Protein AF-A0A946VJ23-F1 (afdb_monomer)

Secondary structure (DSSP, 8-state):
--PPP---TT---EEE-EEEEETTEEEEE--S--TT-SS---EEEETTEEE-

Radius of gyration: 12.12 Å; Cα contacts (8 Å, |Δi|>4): 90; chains: 1; bounding box: 32×18×30 Å

Solvent-accessible surface area (backbone atoms only — not comparable to full-atom values): 3278 Å² total; per-residue (Å²): 88,47,72,88,76,96,76,58,92,89,66,76,70,48,79,40,55,48,78,46,76,55,100,92,47,76,47,78,40,60,46,16,35,44,90,81,64,85,54,91,49,19,25,37,36,46,93,91,43,78,37,58

Nearest PDB structures (foldseek):
  7dma-assembly1_B  TM=4.380E-01  e=6.019E+00  Vibrio alginolyticus

pLDDT: mean 92.38, std 4.91, range [80.19, 97.44]

Sequence (52 aa):
LAPRVPLQEGDRVYVRGRYEWNNKGGVLHWTHHDPKGRRQGGWVRYQGKIYK

Structure (mmCIF, N/CA/C/O backbone):
data_AF-A0A946VJ23-F1
#
_entry.id   AF-A0A946VJ23-F1
#
loop_
_atom_site.group_PDB
_atom_site.id
_atom_site.type_symbol
_atom_site.label_atom_id
_atom_site.label_alt_id
_atom_site.label_comp_id
_atom_site.label_asym_id
_atom_site.label_entity_id
_atom_site.label_seq_id
_atom_site.pdbx_PDB_ins_code
_atom_site.Cartn_x
_atom_site.Cartn_y
_atom_site.Cartn_z
_atom_site.occupancy
_atom_site.B_iso_or_equiv
_atom_site.auth_seq_id
_atom_site.auth_comp_id
_atom_site.auth_asym_id
_atom_site.auth_atom_id
_atom_site.pdbx_PDB_model_num
ATOM 1 N N . LEU A 1 1 ? 9.098 -0.167 7.155 1.00 81.94 1 LEU A N 1
ATOM 2 C CA . LEU A 1 1 ? 8.326 -1.413 7.399 1.00 81.94 1 LEU A CA 1
ATOM 3 C C . LEU A 1 1 ? 7.007 -1.020 8.047 1.00 81.94 1 LEU A C 1
ATOM 5 O O . LEU A 1 1 ? 7.064 -0.277 9.014 1.00 81.94 1 LEU A O 1
ATOM 9 N N . ALA A 1 2 ? 5.865 -1.492 7.539 1.00 87.06 2 ALA A N 1
ATOM 10 C CA . ALA A 1 2 ? 4.539 -1.105 8.035 1.00 87.06 2 ALA A CA 1
ATOM 11 C C . ALA A 1 2 ? 3.820 -2.288 8.713 1.00 87.06 2 ALA A C 1
ATOM 13 O O . ALA A 1 2 ? 3.994 -3.426 8.269 1.00 87.06 2 ALA A O 1
ATOM 14 N N . PRO A 1 3 ? 2.985 -2.046 9.741 1.00 92.62 3 PRO A N 1
ATOM 15 C CA . PRO A 1 3 ? 2.096 -3.069 10.285 1.00 92.62 3 PRO A CA 1
ATOM 16 C C . PRO A 1 3 ? 1.046 -3.510 9.253 1.00 92.62 3 PRO A C 1
ATOM 18 O O . PRO A 1 3 ? 0.684 -2.751 8.350 1.00 92.62 3 PRO A O 1
ATOM 21 N N . ARG A 1 4 ? 0.522 -4.735 9.409 1.00 93.50 4 ARG A N 1
ATOM 22 C CA . ARG A 1 4 ? -0.533 -5.273 8.537 1.00 93.50 4 ARG A CA 1
ATOM 23 C C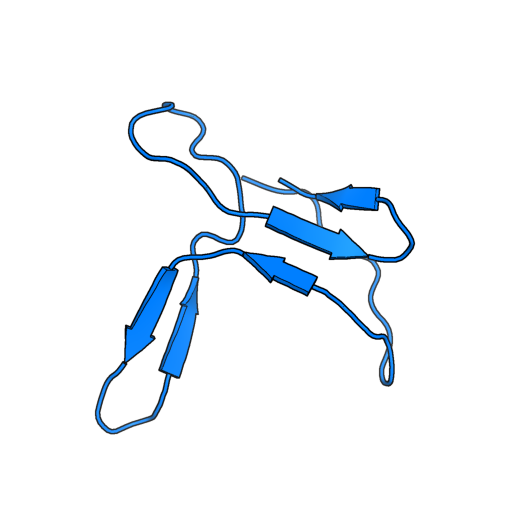 . ARG A 1 4 ? -1.806 -4.430 8.644 1.00 93.50 4 ARG A C 1
ATOM 25 O O . ARG A 1 4 ? -2.248 -4.093 9.741 1.00 93.50 4 ARG A O 1
ATOM 32 N N . VAL A 1 5 ? -2.409 -4.133 7.496 1.00 95.06 5 VAL A N 1
ATOM 33 C CA . VAL A 1 5 ? -3.710 -3.460 7.414 1.00 95.06 5 VAL A CA 1
ATOM 34 C C . VAL A 1 5 ? -4.817 -4.524 7.480 1.00 95.06 5 VAL A C 1
ATOM 36 O O . VAL A 1 5 ? -4.741 -5.496 6.724 1.00 95.06 5 VAL A O 1
ATOM 39 N N . PRO A 1 6 ? -5.815 -4.396 8.372 1.00 95.94 6 PRO A N 1
ATOM 40 C CA . PRO A 1 6 ? -6.879 -5.388 8.541 1.00 95.94 6 PRO A CA 1
ATOM 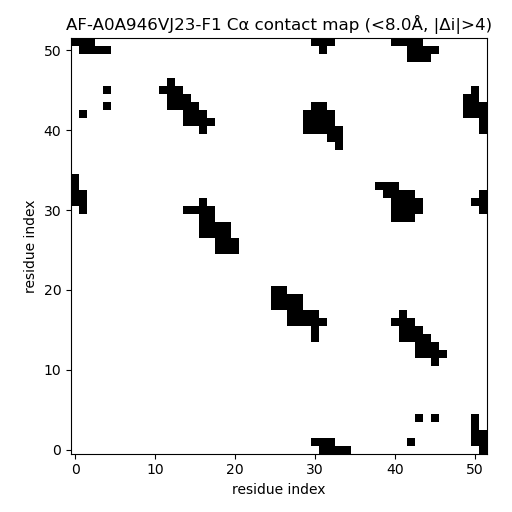41 C C . PRO A 1 6 ? -7.978 -5.206 7.481 1.00 95.94 6 PRO A C 1
ATOM 43 O O . PRO A 1 6 ? -9.080 -4.763 7.791 1.00 95.94 6 PRO A O 1
ATOM 46 N N . LEU A 1 7 ? -7.641 -5.491 6.222 1.00 95.75 7 LEU A N 1
ATOM 47 C CA . LEU A 1 7 ? -8.545 -5.351 5.078 1.00 95.75 7 LEU A CA 1
ATOM 48 C C . LEU A 1 7 ? -9.450 -6.568 4.904 1.00 95.75 7 LEU A C 1
ATOM 50 O O . LEU A 1 7 ? -9.027 -7.701 5.145 1.00 95.75 7 LEU A O 1
ATOM 54 N N . GLN A 1 8 ? -10.654 -6.309 4.413 1.00 96.75 8 GLN A N 1
ATOM 55 C CA . GLN A 1 8 ? -11.634 -7.281 3.950 1.00 96.75 8 GLN A CA 1
ATOM 56 C C . GLN A 1 8 ? -11.969 -7.031 2.474 1.00 96.75 8 GLN A C 1
ATOM 58 O O . GLN A 1 8 ? -11.676 -5.973 1.909 1.00 96.75 8 GLN A O 1
ATOM 63 N N . GLU A 1 9 ? -12.562 -8.026 1.819 1.00 96.69 9 GLU A N 1
ATOM 64 C CA . GLU A 1 9 ? -13.006 -7.875 0.434 1.00 96.69 9 GLU A CA 1
ATOM 65 C C . GLU A 1 9 ? -14.049 -6.755 0.313 1.00 96.69 9 GLU A C 1
ATOM 67 O O . GLU A 1 9 ? -14.948 -6.624 1.140 1.00 96.69 9 GLU A O 1
ATOM 72 N N . GLY A 1 10 ? -13.905 -5.924 -0.721 1.00 96.81 10 GLY A N 1
ATOM 73 C CA . GLY A 1 10 ? -14.751 -4.746 -0.938 1.00 96.81 10 GLY A CA 1
ATOM 74 C C . GLY A 1 10 ? -14.265 -3.462 -0.254 1.00 96.81 10 GLY A C 1
ATOM 75 O O . GLY A 1 10 ? -14.763 -2.383 -0.588 1.00 96.81 10 GLY A O 1
ATOM 76 N N . ASP A 1 11 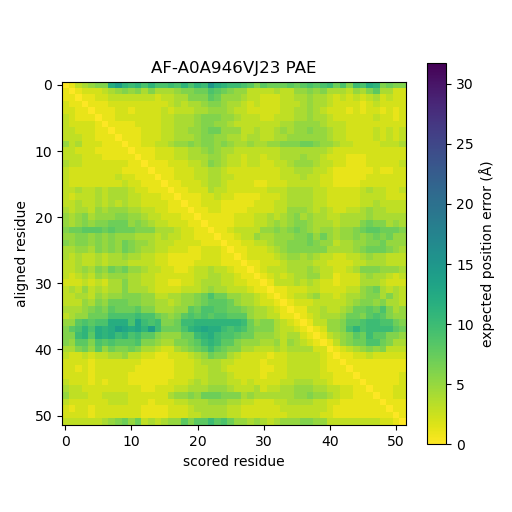? -13.266 -3.533 0.633 1.00 97.12 11 ASP A N 1
ATOM 77 C CA . ASP A 1 11 ? -12.715 -2.343 1.279 1.00 97.12 11 ASP A CA 1
ATOM 78 C C . ASP A 1 11 ? -12.049 -1.390 0.284 1.00 97.12 11 ASP A C 1
ATOM 80 O O . ASP A 1 11 ? -11.306 -1.776 -0.623 1.00 97.12 11 ASP A O 1
ATOM 84 N N . ARG A 1 12 ? -12.257 -0.090 0.511 1.00 96.56 12 ARG A N 1
ATOM 85 C CA . ARG A 1 12 ? -11.556 0.967 -0.219 1.00 96.56 12 ARG A CA 1
ATOM 86 C C . ARG A 1 12 ? -10.318 1.400 0.546 1.00 96.56 12 ARG A C 1
ATOM 88 O O . ARG A 1 12 ? -10.388 1.807 1.707 1.00 96.56 12 ARG A O 1
ATOM 95 N N . VAL A 1 13 ? -9.190 1.397 -0.150 1.00 96.00 13 VAL A N 1
ATOM 96 C CA . VAL A 1 13 ? -7.899 1.830 0.380 1.00 96.00 13 VAL A CA 1
ATOM 97 C C . VAL A 1 13 ? -7.251 2.840 -0.544 1.00 96.00 13 VAL A C 1
ATOM 99 O O . VAL A 1 13 ? -7.432 2.809 -1.758 1.00 96.00 13 VAL A O 1
ATOM 102 N N . TYR A 1 14 ? -6.447 3.718 0.042 1.00 96.06 14 TYR A N 1
ATOM 103 C CA . TYR A 1 14 ? -5.522 4.551 -0.714 1.00 96.06 14 TYR A CA 1
ATOM 104 C C . TYR A 1 14 ? -4.118 4.026 -0.478 1.00 96.06 14 TYR A C 1
ATOM 106 O O . TYR A 1 14 ? -3.729 3.789 0.666 1.00 96.06 14 TYR A O 1
ATOM 114 N N . VAL A 1 15 ? -3.351 3.869 -1.547 1.00 95.00 15 VAL A N 1
ATOM 115 C CA . VAL A 1 15 ? -1.984 3.365 -1.464 1.00 95.00 15 VAL A CA 1
ATOM 116 C C . VAL A 1 15 ? -1.051 4.372 -2.107 1.00 95.00 15 VAL A C 1
ATOM 118 O O . VAL A 1 15 ? -1.297 4.853 -3.211 1.00 95.00 15 VAL A O 1
ATOM 121 N N . ARG A 1 16 ? 0.042 4.675 -1.414 1.00 94.00 1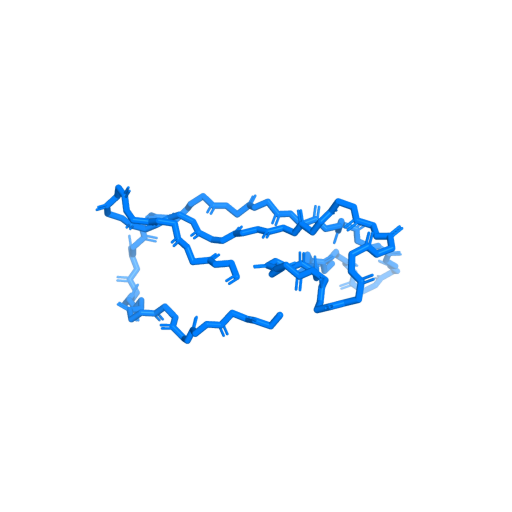6 ARG A N 1
ATOM 122 C CA . ARG A 1 16 ? 1.181 5.403 -1.960 1.00 94.00 16 ARG A CA 1
ATOM 123 C C . ARG A 1 16 ? 2.386 4.479 -1.922 1.00 94.00 16 ARG A C 1
ATOM 125 O O . ARG A 1 16 ? 2.721 3.951 -0.866 1.00 94.00 16 ARG A O 1
ATOM 132 N N . GLY A 1 17 ? 3.057 4.323 -3.051 1.00 93.12 17 GLY A N 1
ATOM 133 C CA . GLY A 1 17 ? 4.254 3.501 -3.173 1.00 93.12 17 GLY A CA 1
ATOM 134 C C . GLY A 1 17 ? 4.984 3.796 -4.474 1.00 93.12 17 GLY A C 1
ATOM 135 O O . GLY A 1 17 ? 4.674 4.769 -5.164 1.00 93.12 17 GLY A O 1
ATOM 136 N N . ARG A 1 18 ? 5.946 2.944 -4.811 1.00 92.25 18 ARG A N 1
ATOM 137 C CA . ARG A 1 18 ? 6.632 2.975 -6.100 1.00 92.25 18 ARG A CA 1
ATOM 138 C C . ARG A 1 18 ? 5.995 1.951 -7.032 1.00 92.25 18 ARG A C 1
ATOM 140 O O . ARG A 1 18 ? 5.858 0.785 -6.676 1.00 92.25 18 ARG A O 1
ATOM 147 N N . TYR A 1 19 ? 5.570 2.414 -8.199 1.00 93.81 19 TYR A N 1
ATOM 148 C CA . TYR A 1 19 ? 5.045 1.549 -9.243 1.00 93.81 19 TYR A CA 1
ATOM 149 C C . TYR A 1 19 ? 6.202 1.042 -10.101 1.00 93.81 19 TYR A C 1
ATOM 151 O O . TYR A 1 19 ? 7.005 1.835 -10.594 1.00 93.81 19 TYR A O 1
ATOM 159 N N . GLU A 1 20 ? 6.288 -0.270 -10.257 1.00 95.00 20 GLU A N 1
ATOM 160 C CA . GLU A 1 20 ? 7.220 -0.938 -11.157 1.00 95.00 20 GLU A CA 1
ATOM 161 C C . GLU A 1 20 ? 6.427 -1.771 -12.156 1.00 95.00 20 GLU A C 1
ATOM 163 O O . GLU A 1 20 ? 5.402 -2.354 -11.811 1.00 95.00 20 GLU A O 1
ATOM 168 N N . TRP A 1 21 ? 6.885 -1.818 -13.403 1.00 97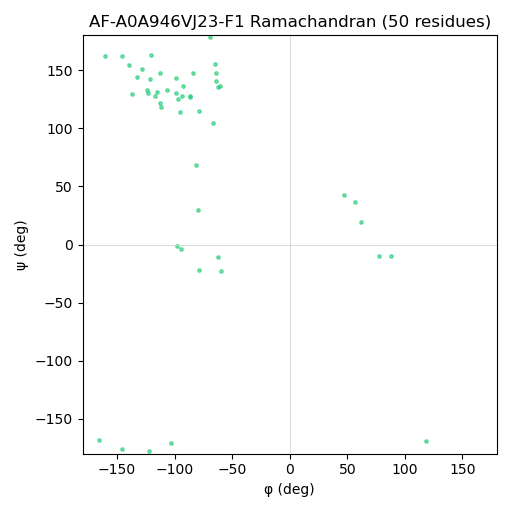.12 21 TRP A N 1
ATOM 169 C CA . TRP A 1 21 ? 6.165 -2.474 -14.487 1.00 97.12 21 TRP A CA 1
ATOM 170 C C . TRP A 1 21 ? 7.090 -3.372 -15.301 1.00 97.12 21 TRP A C 1
ATOM 172 O O . TRP A 1 21 ? 8.256 -3.041 -15.522 1.00 97.12 21 TRP A O 1
ATOM 182 N N . ASN A 1 22 ? 6.549 -4.497 -15.763 1.00 94.62 22 ASN A N 1
ATOM 183 C CA . ASN A 1 22 ? 7.145 -5.346 -16.788 1.00 94.62 22 ASN A CA 1
ATOM 184 C C . ASN A 1 22 ? 6.042 -5.984 -17.654 1.00 94.62 22 ASN A C 1
ATOM 186 O O . ASN A 1 22 ? 4.853 -5.744 -17.452 1.00 94.62 22 ASN A O 1
ATOM 190 N N . ASN A 1 23 ? 6.424 -6.863 -18.582 1.00 96.62 23 ASN A N 1
ATOM 191 C CA . ASN A 1 23 ? 5.490 -7.521 -19.506 1.00 96.62 23 ASN A CA 1
ATOM 192 C C . ASN A 1 23 ? 4.424 -8.408 -18.824 1.00 96.62 23 ASN A C 1
ATOM 194 O O . ASN A 1 23 ? 3.495 -8.851 -19.490 1.00 96.62 23 ASN A O 1
ATOM 198 N N . LYS A 1 24 ? 4.543 -8.691 -17.519 1.00 96.00 24 LYS A N 1
ATOM 199 C CA . LYS A 1 24 ? 3.541 -9.419 -16.719 1.00 96.00 24 LYS A CA 1
ATOM 200 C C . LYS A 1 24 ? 2.568 -8.484 -15.989 1.00 96.00 24 LYS A C 1
ATOM 202 O O . LYS A 1 24 ? 1.648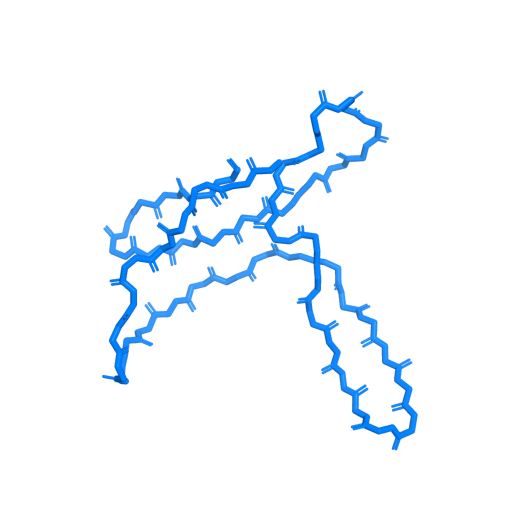 -8.968 -15.338 1.00 96.00 24 LYS A O 1
ATOM 207 N N . GLY A 1 25 ? 2.770 -7.170 -16.081 1.00 96.44 25 GLY A N 1
ATOM 208 C CA . GLY A 1 25 ? 1.944 -6.151 -15.447 1.00 96.44 25 GLY A CA 1
ATOM 209 C C . GLY A 1 25 ? 2.703 -5.285 -14.444 1.00 96.44 25 GLY A C 1
ATOM 210 O O . GLY A 1 25 ? 3.934 -5.275 -14.373 1.00 96.44 25 GLY A O 1
ATOM 211 N N . GLY A 1 26 ? 1.928 -4.510 -13.690 1.00 95.38 26 GLY A N 1
ATOM 212 C CA . GLY A 1 26 ? 2.423 -3.566 -12.700 1.00 95.38 26 GLY A CA 1
ATOM 213 C C . GLY A 1 26 ? 2.377 -4.104 -11.276 1.00 95.38 26 GLY A C 1
ATOM 214 O O . GLY A 1 26 ? 1.417 -4.762 -10.882 1.00 95.38 26 GLY A O 1
ATOM 215 N N . VAL A 1 27 ? 3.384 -3.761 -10.481 1.00 95.12 27 VAL A N 1
ATOM 216 C CA . VAL A 1 27 ? 3.431 -3.997 -9.038 1.00 95.12 27 VAL A CA 1
ATOM 217 C C . VAL A 1 27 ? 3.636 -2.662 -8.337 1.00 95.12 27 VAL A C 1
ATOM 219 O O . VAL A 1 27 ? 4.538 -1.896 -8.670 1.00 95.12 27 VAL A O 1
ATOM 222 N N . LEU A 1 28 ? 2.808 -2.389 -7.332 1.00 92.62 28 LEU A N 1
ATOM 223 C CA . LEU A 1 28 ? 3.023 -1.284 -6.408 1.00 92.62 28 LEU A CA 1
ATOM 224 C C . LEU A 1 28 ? 3.737 -1.825 -5.167 1.00 92.62 28 LEU A C 1
ATOM 226 O O . LEU A 1 28 ? 3.176 -2.623 -4.421 1.00 92.62 28 LEU A O 1
ATOM 230 N N . HIS A 1 29 ? 4.978 -1.402 -4.950 1.00 88.69 29 HIS A N 1
ATOM 231 C CA . HIS A 1 29 ? 5.785 -1.807 -3.799 1.00 88.69 29 HIS A CA 1
ATOM 232 C C . HIS A 1 29 ? 6.230 -0.583 -2.982 1.00 88.69 29 HIS A C 1
ATOM 234 O 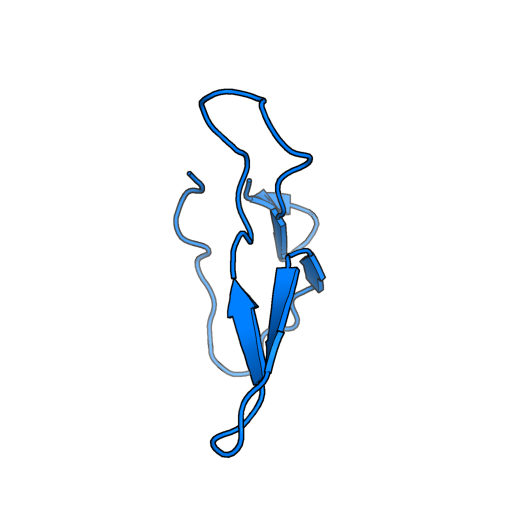O . HIS A 1 29 ? 5.863 0.551 -3.295 1.00 88.69 29 HIS A O 1
ATOM 240 N N . TRP A 1 30 ? 7.012 -0.778 -1.917 1.00 91.00 30 TRP A N 1
ATOM 241 C CA . TRP A 1 30 ? 7.439 0.314 -1.026 1.00 91.00 30 TRP A CA 1
ATOM 242 C C . TRP A 1 30 ? 6.272 1.105 -0.414 1.00 91.00 30 TRP A C 1
ATOM 244 O O . TRP A 1 30 ? 6.374 2.306 -0.189 1.00 91.00 30 TRP A O 1
ATOM 254 N N . THR A 1 31 ? 5.171 0.434 -0.073 1.00 91.19 31 THR A N 1
ATOM 255 C CA . THR A 1 31 ? 3.988 1.026 0.584 1.00 91.19 31 THR A CA 1
ATOM 256 C C . THR A 1 31 ? 4.184 1.224 2.094 1.00 91.19 31 THR A C 1
ATOM 258 O O . THR A 1 31 ? 3.247 1.125 2.882 1.00 91.19 31 THR A O 1
ATOM 261 N N . HIS A 1 32 ? 5.430 1.454 2.500 1.00 88.62 32 HIS A N 1
ATOM 262 C CA . HIS A 1 32 ? 5.885 1.572 3.880 1.00 88.62 32 HIS A CA 1
ATOM 263 C C . HIS A 1 32 ? 7.017 2.601 3.982 1.00 88.62 32 HIS A C 1
ATOM 265 O O . HIS A 1 32 ? 7.696 2.895 2.988 1.00 88.62 32 HIS A O 1
ATOM 271 N N . HIS A 1 33 ? 7.287 3.084 5.188 1.00 87.44 33 HIS A N 1
ATOM 272 C CA . HIS A 1 33 ? 8.438 3.921 5.482 1.00 87.44 33 HIS A CA 1
ATOM 273 C C . HIS A 1 33 ? 9.746 3.148 5.264 1.00 87.44 33 HIS A C 1
ATOM 275 O O . HIS A 1 33 ? 9.821 1.937 5.501 1.00 87.44 33 HIS A O 1
ATOM 281 N N . ASP A 1 34 ? 10.786 3.860 4.837 1.00 86.00 34 ASP A N 1
ATOM 282 C CA . ASP A 1 34 ? 12.158 3.360 4.823 1.00 86.00 34 ASP A CA 1
ATOM 283 C C . ASP A 1 34 ? 12.736 3.453 6.246 1.00 86.00 34 ASP A C 1
ATOM 285 O O . ASP A 1 34 ? 12.903 4.574 6.734 1.00 86.00 34 ASP A O 1
ATOM 289 N N . PRO A 1 35 ? 13.070 2.337 6.924 1.00 83.06 35 PRO A N 1
ATOM 290 C CA . PRO A 1 35 ? 13.650 2.381 8.269 1.00 83.06 35 PRO A CA 1
ATOM 291 C C . PRO A 1 35 ? 14.974 3.151 8.335 1.00 83.06 35 PRO A C 1
ATOM 293 O O . PRO A 1 35 ? 15.358 3.623 9.399 1.00 83.06 35 PRO A O 1
ATOM 296 N N . LYS A 1 36 ? 15.684 3.272 7.204 1.00 84.50 36 LYS A N 1
ATOM 297 C CA . LYS A 1 36 ? 16.966 3.981 7.102 1.00 84.50 36 LYS A CA 1
ATOM 298 C C . LYS A 1 36 ? 16.818 5.411 6.572 1.00 84.50 36 LYS A C 1
AT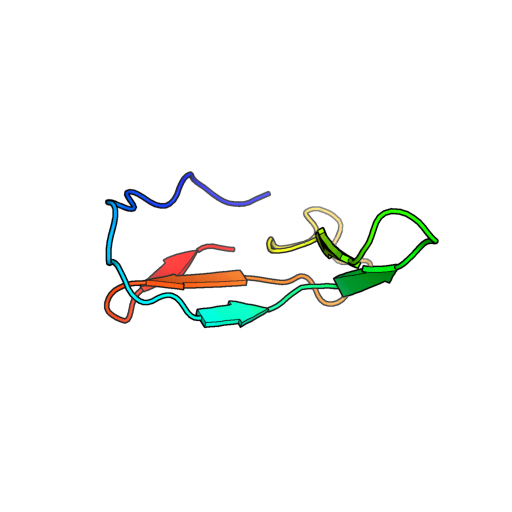OM 300 O O . LYS A 1 36 ? 17.828 6.092 6.433 1.00 84.50 36 LYS A O 1
ATOM 305 N N . GLY A 1 37 ? 15.600 5.852 6.241 1.00 81.69 37 GLY A N 1
ATOM 306 C CA . GLY A 1 37 ? 15.305 7.224 5.815 1.00 81.69 37 GLY A CA 1
ATOM 307 C C . GLY A 1 37 ? 15.995 7.682 4.524 1.00 81.69 37 GLY A C 1
ATOM 308 O O . GLY A 1 37 ? 16.106 8.879 4.286 1.00 81.69 37 GLY A O 1
ATOM 309 N N . ARG A 1 38 ? 16.473 6.762 3.680 1.00 83.75 38 ARG A N 1
ATOM 310 C CA . ARG A 1 38 ? 17.232 7.093 2.462 1.00 83.75 38 ARG A CA 1
ATOM 311 C C . ARG A 1 38 ? 16.330 7.544 1.321 1.00 83.75 38 ARG A C 1
ATOM 313 O O . ARG A 1 38 ? 16.801 8.172 0.376 1.00 83.75 38 ARG A O 1
ATOM 320 N N . ARG A 1 39 ? 15.049 7.177 1.367 1.00 80.19 39 ARG A N 1
ATOM 321 C CA . ARG A 1 39 ? 14.043 7.532 0.361 1.00 80.19 39 ARG A CA 1
ATOM 322 C C . ARG A 1 39 ? 12.716 7.884 1.018 1.00 80.19 39 ARG A C 1
ATOM 324 O O . ARG A 1 39 ? 12.389 7.393 2.098 1.00 80.19 39 ARG A O 1
ATOM 331 N N . GLN A 1 40 ? 11.926 8.704 0.324 1.00 80.44 40 GLN A N 1
ATOM 332 C CA . GLN A 1 40 ? 10.550 8.985 0.718 1.00 80.44 40 GLN A CA 1
ATOM 333 C C . GLN A 1 40 ? 9.734 7.692 0.555 1.00 80.44 40 GLN A C 1
ATOM 335 O O . GLN A 1 40 ? 9.477 7.248 -0.562 1.00 80.44 40 GLN A O 1
ATOM 340 N N . GLY A 1 41 ? 9.417 7.044 1.678 1.00 87.81 41 GLY A N 1
ATOM 341 C CA . GLY A 1 41 ? 8.643 5.806 1.698 1.00 87.81 41 GLY A CA 1
ATOM 342 C C . GLY A 1 41 ? 7.181 6.011 1.297 1.00 87.81 41 GLY A C 1
ATOM 343 O O . GLY A 1 41 ? 6.722 7.126 1.037 1.00 87.81 41 GLY A O 1
ATOM 344 N N . GLY A 1 42 ? 6.443 4.912 1.264 1.00 93.56 42 GLY A N 1
ATOM 345 C CA . GLY A 1 42 ? 5.015 4.897 0.988 1.00 93.56 42 GLY A CA 1
ATOM 346 C C . GLY A 1 42 ? 4.165 4.698 2.235 1.00 93.56 42 GLY A C 1
ATOM 347 O O . GLY A 1 42 ? 4.651 4.731 3.368 1.00 93.56 42 GLY A O 1
ATOM 348 N N . TRP A 1 43 ? 2.875 4.492 2.000 1.00 94.44 43 TRP A N 1
ATOM 349 C CA . TRP A 1 43 ? 1.895 4.209 3.037 1.00 94.44 43 TRP A CA 1
ATOM 350 C C . TRP A 1 43 ? 0.641 3.559 2.457 1.00 94.44 43 TRP A C 1
ATOM 352 O O . TRP A 1 43 ? 0.347 3.680 1.266 1.00 94.44 43 TRP A O 1
ATOM 362 N N . VAL A 1 44 ? -0.143 2.937 3.332 1.00 95.75 44 VAL A N 1
ATOM 363 C CA . VAL A 1 44 ? -1.526 2.533 3.064 1.00 95.75 44 VAL A CA 1
ATOM 364 C C . VAL A 1 44 ? -2.444 3.330 3.985 1.00 95.75 44 VAL A C 1
ATOM 366 O O . VAL A 1 44 ? -2.187 3.422 5.183 1.00 95.75 44 VAL A O 1
ATOM 369 N N . ARG A 1 45 ? -3.503 3.935 3.444 1.00 96.62 45 ARG A N 1
ATOM 370 C CA . ARG A 1 45 ? -4.526 4.640 4.220 1.00 96.62 45 ARG A CA 1
ATOM 371 C C . ARG A 1 45 ? -5.838 3.880 4.130 1.00 96.62 45 ARG A C 1
ATOM 373 O O . ARG A 1 45 ? -6.375 3.697 3.038 1.00 96.62 45 ARG A O 1
ATOM 380 N N . TYR A 1 46 ? -6.349 3.494 5.290 1.00 97.44 46 TYR A N 1
ATOM 381 C CA . TYR A 1 46 ? -7.569 2.718 5.459 1.00 97.44 46 TYR A CA 1
ATOM 382 C C . TYR A 1 46 ? -8.377 3.303 6.621 1.00 97.44 46 TYR A C 1
ATOM 384 O O . TYR A 1 46 ? -7.808 3.575 7.676 1.00 97.44 46 TYR A O 1
ATOM 392 N N . GLN A 1 47 ? -9.670 3.573 6.401 1.00 95.25 47 GLN A N 1
ATOM 393 C CA . GLN A 1 47 ? -10.580 4.162 7.403 1.00 95.25 47 GLN A CA 1
ATOM 394 C C . GLN A 1 47 ? -9.998 5.394 8.132 1.00 95.25 47 GLN A C 1
ATOM 396 O O . GLN A 1 47 ? -10.073 5.528 9.348 1.00 95.25 47 GLN A O 1
ATOM 401 N N . GLY A 1 48 ? -9.339 6.290 7.387 1.00 95.25 48 GLY A N 1
ATOM 402 C CA . GLY A 1 48 ? -8.710 7.497 7.942 1.00 95.25 48 GLY A CA 1
ATOM 403 C C . GLY A 1 48 ? -7.368 7.273 8.655 1.00 95.25 48 GLY A C 1
ATOM 404 O O . GLY A 1 48 ? -6.652 8.241 8.904 1.00 95.25 48 GLY A O 1
ATOM 405 N N . LYS A 1 49 ? -6.96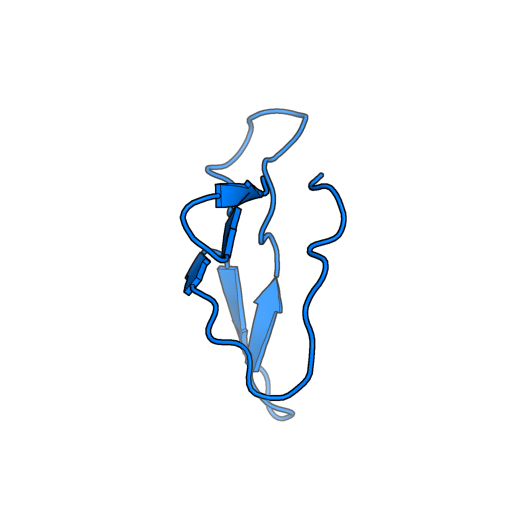1 6.023 8.907 1.00 96.12 49 LYS A N 1
ATOM 406 C CA . LYS A 1 49 ? -5.673 5.675 9.518 1.00 96.12 49 LYS A CA 1
ATOM 407 C C . LYS A 1 49 ? -4.601 5.416 8.462 1.00 96.12 49 LYS A C 1
ATOM 409 O O . LYS A 1 49 ? -4.844 4.736 7.468 1.00 96.12 49 LYS A O 1
ATOM 414 N N . ILE A 1 50 ? -3.401 5.948 8.695 1.00 94.94 50 ILE A N 1
ATOM 415 C CA . ILE A 1 50 ? -2.218 5.736 7.851 1.00 94.94 50 ILE A CA 1
ATOM 416 C C . ILE A 1 50 ? -1.327 4.658 8.474 1.00 94.94 50 ILE A C 1
ATOM 418 O O . ILE A 1 50 ? -0.965 4.737 9.647 1.00 94.94 50 ILE A O 1
ATOM 422 N N . TYR A 1 51 ? -0.940 3.685 7.657 1.00 94.00 51 TYR A N 1
ATOM 423 C CA . TYR A 1 51 ? -0.021 2.596 7.959 1.00 94.00 51 TYR A CA 1
ATOM 424 C C . TYR A 1 51 ? 1.250 2.833 7.138 1.00 94.00 51 TYR A C 1
ATOM 426 O O . TYR A 1 51 ? 1.181 2.900 5.910 1.00 94.00 51 TYR A O 1
ATOM 434 N N . LYS A 1 52 ? 2.396 3.016 7.798 1.00 90.81 52 LYS A N 1
ATOM 435 C CA . LYS A 1 52 ? 3.688 3.296 7.158 1.00 90.81 52 LYS A CA 1
ATOM 436 C C . LYS A 1 52 ? 4.813 2.584 7.883 1.00 90.81 52 LYS A C 1
ATOM 438 O O . LYS A 1 52 ? 4.793 2.541 9.126 1.00 90.81 52 LYS A O 1
#

Mean predicted aligned error: 3.56 Å

Foldseek 3Di:
DWDDDPDDPPFDKDFDADWDADPVGIDGDQLADDPVNPDDGRWMAGPNDTID